Protein AF-A0A930F7W7-F1 (afdb_monomer_lite)

pLDDT: mean 87.78, std 7.73, range [62.22, 96.31]

Structure (mmCIF, N/CA/C/O backbone):
data_AF-A0A930F7W7-F1
#
_entry.id   AF-A0A930F7W7-F1
#
loop_
_atom_site.group_PDB
_atom_site.id
_atom_site.type_symbol
_atom_site.label_atom_id
_atom_site.label_alt_id
_atom_site.label_comp_id
_atom_site.label_asym_id
_atom_site.label_entity_id
_atom_site.label_seq_id
_atom_site.pdbx_PDB_ins_code
_atom_site.Cartn_x
_atom_site.Cartn_y
_atom_site.Cartn_z
_atom_site.occupancy
_atom_site.B_iso_or_equiv
_atom_site.auth_seq_id
_atom_site.auth_comp_id
_atom_site.auth_asym_id
_atom_site.auth_atom_id
_atom_site.pdbx_PDB_model_num
ATOM 1 N N . PHE A 1 1 ? -25.593 7.792 30.778 1.00 68.38 1 PHE A N 1
ATOM 2 C CA . PHE A 1 1 ? -26.103 6.736 29.851 1.00 68.38 1 PHE A CA 1
ATOM 3 C C . PHE A 1 1 ? -26.273 7.106 28.355 1.00 68.38 1 PHE A C 1
ATOM 5 O O . PHE A 1 1 ? -25.523 6.561 27.555 1.00 68.38 1 PHE A O 1
ATOM 12 N N . TYR A 1 2 ? -27.208 7.968 27.893 1.00 75.25 2 TYR A N 1
ATOM 13 C CA . TYR A 1 2 ? -27.435 8.181 26.428 1.00 75.25 2 TYR A CA 1
ATOM 14 C C . TYR A 1 2 ? -26.195 8.698 25.667 1.00 75.25 2 TYR A C 1
ATOM 16 O O . TYR A 1 2 ? -25.882 8.219 24.577 1.00 75.25 2 TYR A O 1
ATOM 24 N N . PHE A 1 3 ? -25.459 9.641 26.263 1.00 76.00 3 PHE A N 1
ATOM 25 C CA . PHE A 1 3 ? -24.250 10.219 25.669 1.00 76.00 3 PHE A CA 1
ATOM 26 C C . PHE A 1 3 ? -23.099 9.201 25.562 1.00 76.00 3 PHE A C 1
ATOM 28 O O 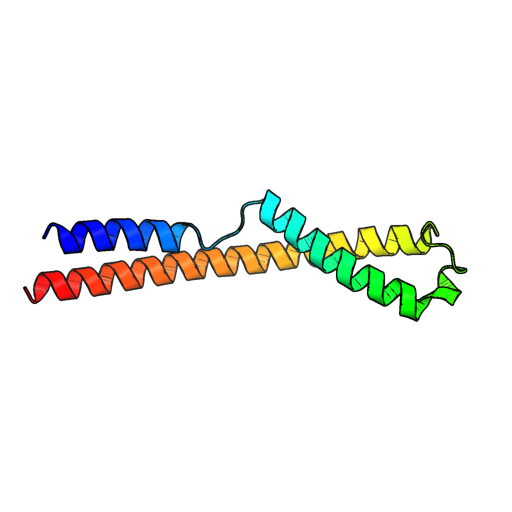. PHE A 1 3 ? -22.515 9.057 24.491 1.00 76.00 3 PHE A O 1
ATOM 35 N N . ILE A 1 4 ? -22.850 8.433 26.630 1.00 75.44 4 ILE A N 1
ATOM 36 C CA . ILE A 1 4 ? -21.853 7.346 26.702 1.00 75.44 4 ILE A CA 1
ATOM 37 C C . ILE A 1 4 ? -22.103 6.300 25.604 1.00 75.44 4 ILE A C 1
ATOM 39 O O . ILE A 1 4 ? -21.210 5.991 24.816 1.00 75.44 4 ILE A O 1
ATOM 43 N N . ASN A 1 5 ? -23.347 5.831 25.465 1.00 74.31 5 ASN A N 1
ATOM 44 C CA . ASN A 1 5 ? -23.710 4.848 24.440 1.00 74.31 5 ASN A CA 1
ATOM 45 C C . ASN A 1 5 ? -23.556 5.385 23.010 1.00 74.31 5 ASN A C 1
ATOM 47 O O . ASN A 1 5 ? -23.125 4.659 22.108 1.00 74.31 5 ASN A O 1
ATOM 51 N N . ARG A 1 6 ? -23.861 6.668 22.781 1.00 78.81 6 ARG A N 1
ATOM 52 C CA . ARG A 1 6 ? -23.650 7.300 21.472 1.00 78.81 6 ARG A CA 1
ATOM 53 C C . ARG A 1 6 ? -22.163 7.469 21.155 1.00 78.81 6 ARG A C 1
ATOM 55 O O . ARG A 1 6 ? -21.767 7.201 20.021 1.00 78.81 6 ARG A O 1
ATOM 62 N N . ALA A 1 7 ? -21.352 7.867 22.135 1.00 77.50 7 ALA A N 1
ATOM 63 C CA . ALA A 1 7 ? -19.902 7.983 21.996 1.00 77.50 7 ALA A CA 1
ATOM 64 C C . ALA A 1 7 ? -19.252 6.619 21.708 1.00 77.50 7 ALA A C 1
ATOM 66 O O . A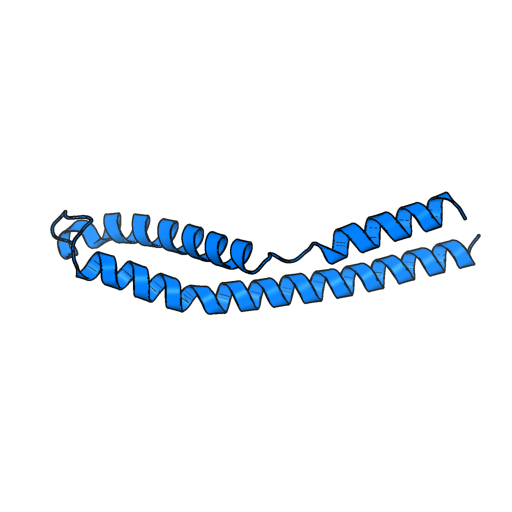LA A 1 7 ? -18.469 6.510 20.764 1.00 77.50 7 ALA A O 1
ATOM 67 N N . ARG A 1 8 ? -19.668 5.561 22.420 1.00 76.69 8 ARG A N 1
ATOM 68 C CA . ARG A 1 8 ? -19.263 4.166 22.171 1.00 76.69 8 ARG A CA 1
ATOM 69 C C . ARG A 1 8 ? -19.570 3.728 20.738 1.00 76.69 8 ARG A C 1
ATOM 71 O O . ARG A 1 8 ? -18.676 3.294 20.019 1.00 76.69 8 ARG A O 1
ATOM 78 N N . SER A 1 9 ? -20.808 3.930 20.280 1.00 78.38 9 SER A N 1
ATOM 79 C CA . SER A 1 9 ? -21.223 3.620 18.902 1.00 78.38 9 SER A CA 1
ATOM 80 C C . SER A 1 9 ? -20.375 4.336 17.840 1.00 78.38 9 SER A C 1
ATOM 82 O O . SER A 1 9 ? -20.008 3.727 16.829 1.00 78.38 9 SER A O 1
ATOM 84 N N . LEU A 1 10 ? -20.075 5.620 18.049 1.00 78.75 10 LEU A N 1
ATOM 85 C CA . LEU A 1 10 ? -19.307 6.428 17.101 1.00 78.75 10 LEU A CA 1
ATOM 86 C C . LEU A 1 10 ? -17.825 6.031 17.082 1.00 78.75 10 LEU A C 1
ATOM 88 O O . LEU A 1 10 ? -17.263 5.881 15.997 1.00 78.75 10 LEU A O 1
ATOM 92 N N . GLY A 1 11 ? -17.217 5.797 18.250 1.00 75.81 11 GLY A N 1
ATOM 93 C CA . GLY A 1 11 ? -15.823 5.364 18.366 1.00 75.81 11 GLY A CA 1
ATOM 94 C C . GLY A 1 11 ? -15.585 3.992 17.740 1.00 75.81 11 GLY A C 1
ATOM 95 O O . GLY A 1 11 ? -14.704 3.849 16.895 1.00 75.81 11 GLY A O 1
ATOM 96 N N . VAL A 1 12 ? -16.436 3.008 18.045 1.00 73.19 12 VAL A N 1
ATOM 97 C CA . VAL A 1 12 ? -16.364 1.662 17.443 1.00 73.19 12 VAL A CA 1
ATOM 98 C C . VAL A 1 12 ? -16.452 1.725 15.918 1.00 73.19 12 VAL A C 1
ATOM 100 O O . VAL A 1 12 ? -15.656 1.112 15.209 1.00 73.19 12 VAL A O 1
ATOM 103 N N . THR A 1 13 ? -17.375 2.534 15.392 1.00 75.25 13 THR A N 1
ATOM 104 C CA . THR A 1 13 ? -17.538 2.696 13.939 1.00 75.25 13 THR A CA 1
ATOM 105 C C . THR A 1 13 ? -16.323 3.365 13.291 1.00 75.25 13 THR A C 1
ATOM 107 O O . THR A 1 13 ? -15.959 3.025 12.164 1.00 75.25 13 THR A O 1
ATOM 110 N N . TYR A 1 14 ? -15.691 4.313 13.985 1.00 73.81 14 TYR A N 1
ATOM 111 C CA . TYR A 1 14 ? -14.505 5.014 13.502 1.00 73.81 14 TYR A CA 1
ATOM 112 C C . TYR A 1 14 ? -13.284 4.087 13.432 1.00 73.81 14 TYR A C 1
ATOM 114 O O . TYR A 1 14 ? -12.666 3.959 12.375 1.00 73.81 14 TYR A O 1
ATOM 122 N N . TYR A 1 15 ? -12.979 3.379 14.522 1.00 72.12 15 TYR A N 1
ATOM 123 C CA . TYR A 1 15 ? -11.822 2.483 14.598 1.00 72.12 15 TYR A CA 1
ATOM 124 C C . TYR A 1 15 ? -11.973 1.223 13.731 1.00 72.12 15 TYR A C 1
ATOM 126 O O . TYR A 1 15 ? -10.997 0.754 13.146 1.00 72.12 15 TYR A O 1
ATOM 134 N N . SER A 1 16 ? -13.201 0.735 13.530 1.00 69.38 16 SER A N 1
ATOM 135 C CA . SER A 1 16 ? -13.495 -0.373 12.608 1.00 69.38 16 SER A CA 1
ATOM 136 C C . SER A 1 16 ? -13.103 -0.070 11.149 1.00 69.38 16 SER A C 1
ATOM 138 O O . SER A 1 16 ? -12.764 -0.979 10.388 1.00 69.38 16 SER A O 1
ATOM 140 N N . ARG A 1 17 ? -13.086 1.208 10.746 1.00 74.75 17 ARG A N 1
ATOM 141 C CA . ARG A 1 17 ? -12.798 1.648 9.366 1.00 74.75 17 ARG A CA 1
ATOM 142 C C . ARG A 1 17 ? -11.339 2.033 9.118 1.00 74.75 17 ARG A C 1
ATOM 144 O O . ARG A 1 17 ? -11.034 2.601 8.075 1.00 74.75 17 ARG A O 1
ATOM 151 N N . PHE A 1 18 ? -10.433 1.716 10.040 1.00 76.44 18 PHE A N 1
ATOM 152 C CA . PHE A 1 18 ? -9.032 2.145 9.965 1.00 76.44 18 PHE A CA 1
ATOM 153 C C . PHE A 1 18 ? -8.180 1.402 8.918 1.00 76.44 18 PHE A C 1
ATOM 155 O O . PHE A 1 18 ? -6.982 1.641 8.812 1.00 76.44 18 PHE A O 1
ATOM 162 N N . HIS A 1 19 ? -8.778 0.504 8.135 1.00 81.38 19 HIS A N 1
ATOM 163 C CA . HIS A 1 19 ? -8.105 -0.280 7.104 1.00 81.38 19 HIS A CA 1
ATOM 164 C C . HIS A 1 19 ? -8.688 0.018 5.719 1.00 81.38 19 HIS A C 1
ATOM 166 O O . HIS A 1 19 ? -9.874 0.305 5.555 1.00 81.38 19 HIS A O 1
ATOM 172 N N . PHE A 1 20 ? -7.846 -0.085 4.699 1.00 82.56 20 PHE A N 1
ATOM 173 C CA . PHE A 1 20 ? -8.252 -0.011 3.306 1.00 82.56 20 PHE A CA 1
ATOM 174 C C . PHE A 1 20 ? -8.982 -1.285 2.875 1.00 82.56 20 PHE A C 1
ATOM 176 O O . PHE A 1 20 ? -8.677 -2.399 3.310 1.00 82.56 20 PHE A O 1
ATOM 183 N N . THR A 1 21 ? -9.925 -1.121 1.951 1.00 89.50 21 THR A N 1
ATOM 184 C CA . THR A 1 21 ? -10.501 -2.239 1.198 1.00 89.50 21 THR A CA 1
ATOM 185 C C . THR A 1 21 ? -9.466 -2.813 0.228 1.00 89.50 21 THR A C 1
ATOM 187 O O . THR A 1 21 ? -8.465 -2.166 -0.077 1.00 89.50 21 THR A O 1
ATOM 190 N N . ILE A 1 22 ? -9.726 -4.001 -0.330 1.00 89.06 22 ILE A N 1
ATOM 191 C CA . ILE A 1 22 ? -8.866 -4.613 -1.364 1.00 89.06 22 ILE A CA 1
ATOM 192 C C . ILE A 1 22 ? -8.616 -3.632 -2.520 1.00 89.06 22 ILE A C 1
ATOM 194 O O . ILE A 1 22 ? -7.482 -3.463 -2.959 1.00 89.06 22 ILE A O 1
ATOM 198 N N . LEU A 1 23 ? -9.662 -2.935 -2.971 1.00 91.06 23 LEU A N 1
ATOM 199 C CA . LEU A 1 23 ? -9.558 -1.923 -4.022 1.00 91.06 23 LEU A CA 1
ATOM 200 C C . LEU A 1 23 ? -8.712 -0.721 -3.579 1.00 91.06 23 LEU A C 1
ATOM 202 O O . LEU A 1 23 ? -7.898 -0.231 -4.358 1.00 91.06 23 LEU A O 1
ATOM 206 N N . GLY A 1 24 ? -8.845 -0.289 -2.322 1.00 90.94 24 GLY A N 1
ATOM 207 C CA . GLY A 1 24 ? -7.987 0.743 -1.739 1.00 90.94 24 GLY A CA 1
ATOM 208 C C . GLY A 1 24 ? -6.509 0.344 -1.730 1.00 90.94 24 GLY A C 1
ATOM 209 O O . GLY A 1 24 ? -5.667 1.142 -2.130 1.00 90.94 24 GLY A O 1
ATOM 210 N N . CYS A 1 25 ? -6.191 -0.903 -1.367 1.00 93.25 25 CYS A N 1
ATOM 211 C CA . CYS A 1 25 ? -4.825 -1.428 -1.440 1.00 93.25 25 CYS A CA 1
ATOM 212 C C . CYS A 1 25 ? -4.295 -1.438 -2.878 1.00 93.25 25 CYS A C 1
ATOM 214 O O . CYS A 1 25 ? -3.193 -0.955 -3.116 1.00 93.25 25 CYS A O 1
ATOM 216 N N . LEU A 1 26 ? -5.087 -1.921 -3.842 1.00 94.38 26 LEU A N 1
ATOM 217 C CA . LEU A 1 26 ? -4.697 -1.950 -5.257 1.00 94.38 26 LEU A CA 1
ATOM 218 C C . LEU A 1 26 ? -4.398 -0.548 -5.807 1.00 94.38 26 LEU A C 1
ATOM 220 O O . LEU A 1 26 ? -3.404 -0.370 -6.517 1.00 94.38 26 LEU A O 1
ATOM 224 N N . LEU A 1 27 ? -5.231 0.441 -5.461 1.00 95.44 27 LEU A N 1
ATOM 225 C CA . LEU A 1 27 ? -5.034 1.840 -5.844 1.00 95.44 27 LEU A CA 1
ATOM 226 C C . LEU A 1 27 ? -3.809 2.451 -5.162 1.00 95.44 27 LEU A C 1
ATOM 228 O O . LEU A 1 27 ? -3.016 3.116 -5.823 1.00 95.44 27 LEU A O 1
ATOM 232 N N . LEU A 1 28 ? -3.614 2.206 -3.864 1.00 94.56 28 LEU A N 1
ATOM 233 C CA . LEU A 1 28 ? -2.454 2.710 -3.133 1.00 94.56 28 LEU A CA 1
ATOM 234 C C . LEU A 1 28 ? -1.148 2.146 -3.708 1.00 94.56 28 LEU A C 1
ATOM 236 O O . LEU A 1 28 ? -0.215 2.905 -3.970 1.00 94.56 28 LEU A O 1
ATOM 240 N N . THR A 1 29 ? -1.096 0.841 -3.990 1.00 95.44 29 THR A N 1
ATOM 241 C CA . THR A 1 29 ? 0.047 0.219 -4.672 1.00 95.44 29 THR A CA 1
ATOM 242 C C . THR A 1 29 ? 0.281 0.839 -6.048 1.00 95.44 29 THR A C 1
ATOM 244 O O . THR A 1 29 ? 1.432 1.080 -6.415 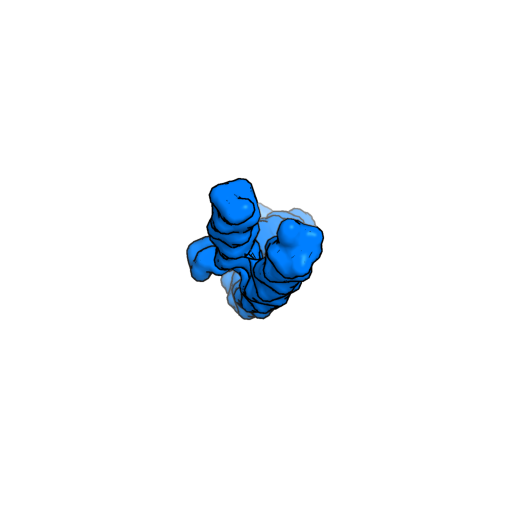1.00 95.44 29 THR A O 1
ATOM 247 N N . LEU A 1 30 ? -0.782 1.145 -6.801 1.00 95.75 30 LEU A N 1
ATOM 248 C CA . LEU A 1 30 ? -0.664 1.791 -8.110 1.00 95.75 30 LEU A CA 1
ATOM 249 C C . LEU A 1 30 ? -0.068 3.198 -7.995 1.00 95.75 30 LEU A C 1
ATOM 251 O O . LEU A 1 30 ? 0.833 3.528 -8.759 1.00 95.75 30 LEU A O 1
ATOM 255 N N . VAL A 1 31 ? -0.516 4.000 -7.025 1.00 96.31 31 VAL A N 1
ATOM 256 C CA . VAL A 1 31 ? 0.006 5.356 -6.778 1.00 96.31 31 VAL A CA 1
ATOM 257 C C . VAL A 1 31 ? 1.484 5.318 -6.385 1.00 96.31 31 VAL A C 1
ATOM 259 O O . VAL A 1 31 ? 2.287 6.077 -6.935 1.00 96.31 31 VAL A O 1
ATOM 262 N N . ILE A 1 32 ? 1.864 4.409 -5.481 1.00 95.00 32 ILE A N 1
ATOM 263 C CA . ILE A 1 32 ? 3.265 4.212 -5.075 1.00 95.00 32 ILE A CA 1
ATOM 264 C C . ILE A 1 32 ? 4.110 3.813 -6.289 1.00 95.00 32 ILE A C 1
ATOM 266 O O . ILE A 1 32 ? 5.133 4.439 -6.569 1.00 95.00 32 ILE A O 1
ATOM 270 N N . THR A 1 33 ? 3.646 2.818 -7.051 1.00 95.69 33 THR A N 1
ATOM 271 C CA . THR A 1 33 ? 4.334 2.332 -8.254 1.00 95.69 33 THR A CA 1
ATOM 272 C C . THR A 1 33 ? 4.494 3.447 -9.280 1.00 95.69 33 THR A C 1
ATOM 274 O O . THR A 1 33 ? 5.595 3.663 -9.770 1.00 95.69 33 THR A O 1
ATOM 277 N N . ALA A 1 34 ? 3.434 4.202 -9.571 1.00 95.25 34 ALA A N 1
ATOM 278 C CA . ALA A 1 34 ? 3.478 5.290 -10.540 1.00 95.25 34 ALA A CA 1
ATOM 279 C C . ALA A 1 34 ? 4.470 6.382 -10.134 1.00 95.25 34 ALA A C 1
ATOM 281 O O . ALA A 1 34 ? 5.257 6.837 -10.961 1.00 95.25 34 ALA A O 1
ATOM 282 N N . THR A 1 35 ? 4.489 6.754 -8.854 1.00 95.75 35 THR A N 1
ATOM 283 C CA . THR A 1 35 ? 5.420 7.762 -8.332 1.00 95.75 35 THR A CA 1
ATOM 284 C C . THR A 1 35 ? 6.873 7.312 -8.499 1.00 95.75 35 THR A C 1
ATOM 286 O O . THR A 1 35 ? 7.698 8.066 -9.017 1.00 95.75 35 THR A O 1
ATOM 289 N N . LEU A 1 36 ? 7.180 6.064 -8.129 1.00 95.12 36 LEU A N 1
ATOM 290 C CA . LEU A 1 36 ? 8.518 5.489 -8.286 1.00 95.12 36 LEU A CA 1
ATOM 291 C C . LEU A 1 36 ? 8.916 5.366 -9.759 1.00 95.12 36 LEU A C 1
ATOM 293 O O . LEU A 1 36 ? 10.033 5.714 -10.134 1.00 95.12 36 LEU A O 1
ATOM 297 N N . MET A 1 37 ? 7.999 4.912 -10.610 1.00 94.31 37 MET A N 1
ATOM 298 C CA . MET A 1 37 ? 8.272 4.695 -12.027 1.00 94.31 37 MET A CA 1
ATOM 299 C C . MET A 1 37 ? 8.437 5.996 -12.810 1.00 94.31 37 MET A C 1
ATOM 301 O O . MET A 1 37 ? 9.215 6.029 -13.766 1.00 94.31 37 MET A O 1
ATOM 305 N N . LEU A 1 38 ? 7.754 7.072 -12.413 1.00 93.69 38 LEU A N 1
ATOM 306 C CA . LEU A 1 38 ? 7.971 8.403 -12.979 1.00 93.69 38 LEU A CA 1
ATOM 307 C C . LEU A 1 38 ? 9.376 8.910 -12.655 1.00 93.69 38 LEU A C 1
ATOM 309 O O . LEU A 1 38 ? 10.084 9.346 -13.560 1.00 93.69 38 LEU A O 1
ATOM 313 N N . GLN A 1 39 ? 9.813 8.785 -11.399 1.00 94.50 39 GLN A N 1
ATOM 314 C CA . GLN A 1 39 ? 11.180 9.144 -11.012 1.00 94.50 39 GLN A CA 1
ATOM 315 C C . GLN A 1 39 ? 12.201 8.274 -11.754 1.00 94.50 39 GLN A C 1
ATOM 317 O O . GLN A 1 39 ? 13.125 8.789 -12.379 1.00 94.50 39 GLN A O 1
ATOM 322 N N . ASN A 1 40 ? 11.990 6.958 -11.776 1.00 92.94 40 ASN A N 1
ATOM 323 C CA . ASN A 1 40 ? 12.868 6.014 -12.456 1.00 92.94 40 ASN A CA 1
ATOM 324 C C . ASN A 1 40 ? 12.993 6.286 -13.968 1.00 92.94 40 ASN A C 1
ATOM 326 O O . ASN A 1 40 ? 14.077 6.113 -14.519 1.00 92.94 40 ASN A O 1
ATOM 330 N N . TYR A 1 41 ? 11.924 6.735 -14.638 1.00 92.44 41 TYR A N 1
ATOM 331 C CA . TYR A 1 41 ? 11.983 7.134 -16.050 1.00 92.44 41 TYR A CA 1
ATOM 332 C C . TYR A 1 41 ? 12.894 8.340 -16.269 1.00 92.44 41 TYR A C 1
ATOM 334 O O . TYR A 1 41 ? 13.711 8.323 -17.183 1.00 92.44 41 TYR A O 1
ATOM 342 N N . GLN A 1 42 ? 12.765 9.364 -15.421 1.00 92.50 42 GLN A N 1
ATOM 343 C CA . GLN A 1 42 ? 13.584 10.575 -15.509 1.00 92.50 42 GLN A CA 1
ATOM 344 C C . GLN A 1 42 ? 15.066 10.259 -15.269 1.00 92.50 42 GLN A C 1
ATOM 346 O O . GLN A 1 42 ? 15.918 10.731 -16.013 1.00 92.50 42 GLN A O 1
ATOM 351 N N . PHE A 1 43 ? 15.374 9.412 -14.281 1.00 92.75 43 PHE A N 1
ATOM 352 C CA . PHE A 1 43 ? 16.755 9.028 -13.969 1.00 92.75 43 PHE A CA 1
ATOM 353 C C . PHE A 1 43 ? 17.393 8.102 -15.013 1.00 92.75 43 PHE A C 1
ATOM 355 O O . PHE A 1 43 ? 18.591 8.197 -15.251 1.00 92.75 43 PHE A O 1
ATOM 362 N N . ASN A 1 44 ? 16.615 7.216 -15.642 1.00 91.75 44 ASN A N 1
ATOM 363 C CA . ASN A 1 44 ? 17.120 6.195 -16.567 1.00 91.75 44 ASN A CA 1
ATOM 364 C C . ASN A 1 44 ? 16.652 6.417 -18.016 1.00 91.75 44 ASN A C 1
ATOM 366 O O . ASN A 1 44 ? 16.488 5.458 -18.776 1.00 91.75 44 ASN A O 1
ATOM 370 N N . ILE A 1 45 ? 16.435 7.674 -18.413 1.00 90.69 45 ILE A N 1
ATOM 371 C CA . ILE A 1 45 ? 15.842 8.030 -19.713 1.00 90.69 45 ILE A CA 1
ATOM 372 C C . ILE A 1 45 ? 16.632 7.473 -20.908 1.00 90.69 45 ILE A C 1
ATOM 374 O O . ILE A 1 45 ? 16.044 7.037 -21.901 1.00 90.69 45 ILE A O 1
ATOM 378 N N . GLU A 1 46 ? 17.958 7.396 -20.780 1.00 90.81 46 GLU A N 1
ATOM 379 C CA . GLU A 1 46 ? 18.861 6.843 -21.793 1.00 90.81 46 GLU A CA 1
ATOM 380 C C . GLU A 1 46 ? 18.664 5.331 -21.983 1.00 90.81 46 GLU A C 1
ATOM 382 O O . GLU A 1 46 ? 18.624 4.842 -23.113 1.00 90.81 46 GLU A O 1
ATOM 387 N N . ILE A 1 47 ? 18.445 4.585 -20.893 1.00 90.19 47 ILE A N 1
ATOM 388 C CA . ILE A 1 47 ? 18.194 3.132 -20.919 1.00 90.19 47 ILE A CA 1
ATOM 389 C C . ILE A 1 47 ? 16.871 2.818 -21.630 1.00 90.19 47 ILE A C 1
ATOM 391 O O . ILE A 1 47 ? 16.733 1.767 -22.266 1.00 90.19 47 ILE A O 1
ATOM 395 N N . TYR A 1 48 ? 15.903 3.731 -21.528 1.00 90.56 48 TYR A N 1
ATOM 396 C CA . TYR A 1 48 ? 14.595 3.635 -22.176 1.00 90.56 48 TYR A CA 1
ATOM 397 C C . TYR A 1 48 ? 14.547 4.301 -23.553 1.00 90.56 48 TYR A C 1
ATOM 399 O O . TYR A 1 48 ? 13.475 4.366 -24.152 1.00 90.56 48 TYR A O 1
ATOM 407 N N . GLN A 1 49 ? 15.688 4.766 -24.075 1.00 91.25 49 GLN A N 1
ATOM 408 C CA . GLN A 1 49 ? 15.799 5.391 -25.397 1.00 91.25 49 GLN A CA 1
ATOM 409 C C . GLN A 1 49 ? 14.818 6.557 -25.592 1.00 91.25 49 GLN A C 1
ATOM 411 O O . GLN A 1 49 ? 14.287 6.746 -26.684 1.00 91.25 49 GLN A O 1
ATOM 416 N N . HIS A 1 50 ? 14.552 7.327 -24.530 1.00 91.06 50 HIS A N 1
ATOM 417 C CA . HIS A 1 50 ? 13.582 8.432 -24.538 1.00 91.06 50 HIS A CA 1
ATOM 418 C C . HIS A 1 50 ? 12.150 8.016 -24.932 1.00 91.06 50 HIS A C 1
ATOM 420 O O . HIS A 1 50 ? 11.332 8.866 -25.285 1.00 91.06 50 HIS A O 1
ATOM 426 N N . ASN A 1 51 ? 11.834 6.717 -24.866 1.00 88.69 51 ASN A N 1
ATOM 427 C CA . ASN A 1 51 ? 10.523 6.181 -25.191 1.00 88.69 51 ASN A CA 1
ATOM 428 C C . ASN A 1 51 ? 9.819 5.658 -23.923 1.00 88.69 51 ASN A C 1
ATOM 430 O O . ASN A 1 51 ? 10.234 4.640 -23.359 1.00 88.69 51 ASN A O 1
ATOM 434 N N . PRO A 1 52 ? 8.704 6.274 -23.496 1.00 83.44 52 PRO A N 1
ATOM 435 C CA . PRO A 1 52 ? 7.947 5.822 -22.329 1.00 83.44 52 PRO A CA 1
ATOM 436 C C . PRO A 1 52 ? 7.199 4.501 -22.563 1.00 83.44 52 PRO A C 1
ATOM 438 O O . PRO A 1 52 ? 6.714 3.901 -21.612 1.00 83.44 52 PRO A O 1
ATOM 441 N N . LEU A 1 53 ? 7.108 4.013 -23.803 1.00 90.50 53 LEU A N 1
ATOM 442 C CA . LEU A 1 53 ? 6.536 2.702 -24.137 1.00 90.50 53 LEU A CA 1
ATOM 443 C C . LEU A 1 53 ? 7.612 1.634 -24.360 1.00 90.50 53 LEU A C 1
ATOM 445 O O . LEU A 1 53 ? 7.332 0.553 -24.878 1.00 90.50 53 LEU A O 1
ATOM 449 N N . HIS A 1 54 ? 8.857 1.919 -23.976 1.00 92.94 54 HIS A N 1
ATOM 450 C CA . HIS A 1 54 ? 9.936 0.956 -24.100 1.00 92.94 54 HIS A CA 1
ATOM 451 C C . HIS A 1 54 ? 9.653 -0.297 -23.253 1.00 92.94 54 HIS A C 1
ATOM 453 O O . HIS A 1 54 ? 9.311 -0.214 -22.074 1.00 92.94 54 HIS A O 1
ATOM 459 N N . ILE A 1 55 ? 9.865 -1.482 -23.830 1.00 92.94 55 ILE A N 1
ATOM 460 C CA . ILE A 1 55 ? 9.513 -2.777 -23.220 1.00 92.94 55 ILE A CA 1
ATOM 461 C C . ILE A 1 55 ? 10.132 -2.949 -21.822 1.00 92.94 55 ILE A C 1
ATOM 463 O O . ILE A 1 55 ? 9.454 -3.369 -20.887 1.00 92.94 55 ILE A O 1
ATOM 467 N N . LYS A 1 56 ? 11.404 -2.561 -21.638 1.00 92.88 56 LYS A N 1
ATOM 468 C CA . LYS A 1 56 ? 12.069 -2.609 -20.318 1.00 92.88 56 LYS A CA 1
ATOM 469 C C . LYS A 1 56 ? 11.373 -1.735 -19.272 1.00 92.88 56 LYS A C 1
ATOM 471 O O . LYS A 1 56 ? 11.339 -2.108 -18.105 1.00 92.88 56 LYS A O 1
ATOM 476 N N . TYR A 1 57 ? 10.835 -0.587 -19.682 1.00 93.25 57 TYR A N 1
ATOM 477 C CA . TYR A 1 57 ? 10.113 0.303 -18.782 1.00 93.25 57 TYR A CA 1
ATOM 478 C C . TYR A 1 57 ? 8.782 -0.329 -18.366 1.00 93.25 57 TYR A C 1
ATOM 480 O O . TYR A 1 57 ? 8.490 -0.396 -17.176 1.00 93.25 57 TYR A O 1
ATOM 488 N N . ILE A 1 58 ? 8.039 -0.909 -19.315 1.00 93.31 58 ILE A N 1
ATOM 489 C CA . ILE A 1 58 ? 6.791 -1.641 -19.039 1.00 93.31 58 ILE A CA 1
ATOM 490 C C . ILE A 1 58 ? 7.039 -2.823 -18.086 1.00 93.31 58 ILE A C 1
ATOM 492 O O . ILE A 1 58 ? 6.302 -3.001 -17.118 1.00 93.31 58 ILE A O 1
ATOM 496 N N . TYR A 1 59 ? 8.102 -3.605 -18.294 1.00 94.25 59 TYR A N 1
ATOM 497 C CA . TYR A 1 59 ? 8.454 -4.678 -17.358 1.00 94.25 59 TYR A CA 1
ATOM 498 C C . TYR A 1 59 ? 8.810 -4.151 -15.968 1.00 94.25 59 TYR A C 1
ATOM 500 O O . TYR A 1 59 ? 8.380 -4.732 -14.974 1.00 94.25 59 TYR A O 1
ATOM 508 N N . ALA A 1 60 ? 9.545 -3.039 -15.882 1.00 94.06 60 ALA A N 1
ATOM 509 C CA . ALA A 1 60 ? 9.858 -2.414 -14.602 1.00 94.06 60 ALA A CA 1
ATOM 510 C C . ALA A 1 60 ? 8.587 -1.967 -13.856 1.00 94.06 60 ALA A C 1
ATOM 512 O O . ALA A 1 60 ? 8.509 -2.167 -12.645 1.00 94.06 60 ALA A O 1
ATOM 513 N N . TRP A 1 61 ? 7.561 -1.472 -14.560 1.00 94.69 61 TRP A N 1
ATOM 514 C CA . TRP A 1 61 ? 6.249 -1.180 -13.966 1.00 94.69 61 TRP A CA 1
ATOM 515 C C . TRP A 1 61 ? 5.610 -2.420 -13.340 1.00 94.69 61 TRP A C 1
ATOM 517 O O . TRP A 1 61 ? 5.226 -2.389 -12.171 1.00 94.69 61 TRP A O 1
ATOM 527 N N . VAL A 1 62 ? 5.520 -3.517 -14.098 1.00 94.56 62 VAL A N 1
ATOM 528 C CA . VAL A 1 62 ? 4.875 -4.760 -13.640 1.00 94.56 62 VAL A CA 1
ATOM 529 C C . VAL A 1 62 ? 5.627 -5.369 -12.457 1.00 94.56 62 VAL A C 1
ATOM 531 O O . VAL A 1 62 ? 5.010 -5.731 -11.457 1.00 94.56 62 VAL A O 1
ATOM 534 N N . ILE A 1 63 ? 6.957 -5.444 -12.540 1.00 95.31 63 ILE A N 1
ATOM 535 C CA . ILE A 1 63 ? 7.799 -5.998 -11.471 1.00 95.31 63 ILE A CA 1
ATOM 536 C C . ILE A 1 63 ? 7.666 -5.154 -10.202 1.00 95.31 63 ILE A C 1
ATOM 538 O O . ILE A 1 63 ? 7.428 -5.701 -9.128 1.00 95.31 63 ILE A O 1
ATOM 542 N N . THR A 1 64 ? 7.759 -3.828 -10.322 1.00 94.88 64 THR A N 1
ATOM 543 C CA . THR A 1 64 ? 7.623 -2.918 -9.176 1.00 94.88 64 THR A CA 1
ATOM 544 C C . THR A 1 64 ? 6.248 -3.065 -8.531 1.00 94.88 64 THR A C 1
ATOM 546 O O . THR A 1 64 ? 6.159 -3.226 -7.316 1.00 94.88 64 THR A O 1
ATOM 549 N N . TYR A 1 65 ? 5.175 -3.105 -9.326 1.00 94.88 65 TYR A N 1
ATOM 550 C CA . TYR A 1 65 ? 3.825 -3.285 -8.797 1.00 94.88 65 TYR A CA 1
ATOM 551 C C . TYR A 1 65 ? 3.687 -4.587 -7.998 1.00 94.88 65 TYR A C 1
ATOM 553 O O . TYR A 1 65 ? 3.219 -4.570 -6.860 1.00 94.88 65 TYR A O 1
ATOM 561 N N . LEU A 1 66 ? 4.140 -5.711 -8.564 1.00 95.81 66 LEU A N 1
ATOM 562 C CA . LEU A 1 66 ? 4.071 -7.020 -7.909 1.00 95.81 66 LEU A CA 1
ATOM 563 C C . LEU A 1 66 ? 4.923 -7.092 -6.639 1.00 95.81 66 LEU A C 1
ATOM 565 O O . LEU A 1 66 ? 4.531 -7.767 -5.692 1.00 95.81 66 LEU A O 1
ATOM 569 N N . LEU A 1 67 ? 6.056 -6.388 -6.595 1.00 95.44 67 LEU A N 1
ATOM 570 C CA . LEU A 1 67 ? 6.902 -6.318 -5.404 1.00 95.44 67 LEU A CA 1
ATOM 571 C C . LEU A 1 67 ? 6.254 -5.505 -4.283 1.00 95.44 67 LEU A C 1
ATOM 573 O O . LEU A 1 67 ? 6.305 -5.924 -3.130 1.00 95.44 67 LEU A O 1
ATOM 577 N N . TYR A 1 68 ? 5.640 -4.360 -4.595 1.00 93.38 68 TYR A N 1
ATOM 578 C CA . TYR A 1 68 ? 5.047 -3.474 -3.585 1.00 93.38 68 TYR A CA 1
ATOM 579 C C . TYR A 1 68 ? 3.647 -3.899 -3.137 1.00 93.38 68 TYR A C 1
ATOM 581 O O . TYR A 1 68 ? 3.221 -3.528 -2.041 1.00 93.38 68 TYR A O 1
ATOM 589 N N . LEU A 1 69 ? 2.934 -4.690 -3.942 1.00 94.19 69 LEU A N 1
ATOM 590 C CA . LEU A 1 69 ? 1.592 -5.162 -3.612 1.00 94.19 69 LEU A CA 1
ATOM 591 C C . LEU A 1 69 ? 1.553 -5.919 -2.263 1.00 94.19 69 LEU A C 1
ATOM 593 O O . LEU A 1 69 ? 0.800 -5.487 -1.390 1.00 94.19 69 LEU A O 1
ATOM 597 N N . PRO A 1 70 ? 2.386 -6.950 -1.998 1.00 94.06 70 PRO A N 1
ATOM 598 C CA . PRO A 1 70 ? 2.417 -7.620 -0.695 1.00 94.06 70 PRO A CA 1
ATOM 599 C C . PRO A 1 70 ? 2.706 -6.676 0.477 1.00 94.06 70 PRO A C 1
ATOM 601 O O . PRO A 1 70 ? 2.059 -6.779 1.516 1.00 94.06 70 PRO A O 1
ATOM 604 N N . TRP A 1 71 ? 3.632 -5.726 0.313 1.00 92.94 71 TRP A N 1
ATOM 605 C CA . TRP A 1 71 ? 3.994 -4.778 1.373 1.00 92.94 71 TRP A CA 1
ATOM 606 C C . TRP A 1 71 ? 2.834 -3.868 1.767 1.00 92.94 71 TRP A C 1
ATOM 608 O O . TRP A 1 71 ? 2.599 -3.650 2.955 1.00 92.94 71 TRP A O 1
ATOM 618 N N . VAL A 1 72 ? 2.070 -3.381 0.787 1.00 93.88 72 VAL A N 1
ATOM 619 C CA . VAL A 1 72 ? 0.869 -2.576 1.047 1.00 93.88 72 VAL A CA 1
ATOM 620 C C . VAL A 1 72 ? -0.188 -3.397 1.786 1.00 93.88 72 VAL A C 1
ATOM 622 O O . VAL A 1 72 ? -0.815 -2.888 2.714 1.00 93.88 72 VAL A O 1
ATOM 625 N N . PHE A 1 73 ? -0.355 -4.675 1.438 1.00 92.81 73 PHE A N 1
ATOM 626 C CA . PHE A 1 73 ? -1.264 -5.570 2.158 1.00 92.81 73 PHE A CA 1
ATOM 627 C C . PHE A 1 73 ? -0.814 -5.822 3.600 1.00 92.81 73 PHE A C 1
ATOM 629 O O . PHE A 1 73 ? -1.642 -5.757 4.506 1.00 92.81 73 PHE A O 1
ATOM 636 N N . ILE A 1 74 ? 0.481 -6.044 3.835 1.00 93.69 74 ILE A N 1
ATOM 637 C CA . ILE A 1 74 ? 1.037 -6.190 5.189 1.00 93.69 74 ILE A CA 1
ATOM 638 C C . ILE A 1 74 ? 0.793 -4.915 6.007 1.00 93.69 74 ILE A C 1
ATOM 640 O O . ILE A 1 74 ? 0.307 -4.993 7.135 1.00 93.69 74 ILE A O 1
ATOM 644 N N . GLY A 1 75 ? 1.055 -3.738 5.431 1.00 92.69 75 GLY A N 1
ATOM 645 C CA . GLY A 1 75 ? 0.764 -2.457 6.077 1.00 92.69 75 GLY A CA 1
ATOM 646 C C . GLY A 1 75 ? -0.723 -2.289 6.398 1.00 92.69 75 GLY A C 1
ATOM 647 O O . GLY A 1 75 ? -1.075 -1.864 7.496 1.00 92.69 75 GLY A O 1
ATOM 648 N N . ASN A 1 76 ? -1.605 -2.700 5.484 1.00 93.06 76 ASN A N 1
ATOM 649 C CA . ASN A 1 76 ? -3.049 -2.648 5.693 1.00 93.06 76 ASN A CA 1
ATOM 650 C C . ASN A 1 76 ? -3.533 -3.589 6.808 1.00 93.06 76 ASN A C 1
ATOM 652 O O . ASN A 1 76 ? -4.400 -3.217 7.597 1.00 93.06 76 ASN A O 1
ATOM 656 N N . LEU A 1 77 ? -2.951 -4.789 6.912 1.00 91.06 77 LEU A N 1
ATOM 657 C CA . LEU A 1 77 ? -3.198 -5.695 8.037 1.00 91.06 77 LEU A CA 1
ATOM 658 C C . LEU A 1 77 ? -2.738 -5.068 9.358 1.00 91.06 77 LEU A C 1
ATOM 660 O O . LEU A 1 77 ? -3.460 -5.145 10.347 1.00 91.06 77 LEU A O 1
ATOM 664 N N . GLY A 1 78 ? -1.587 -4.389 9.362 1.00 90.62 78 GLY A N 1
ATOM 665 C CA . GLY A 1 78 ? -1.110 -3.633 10.522 1.00 90.62 78 GLY A CA 1
ATOM 666 C C . GLY A 1 78 ? -2.082 -2.531 10.951 1.00 90.62 78 GLY A C 1
ATOM 667 O O . GLY A 1 78 ? -2.414 -2.433 12.131 1.00 90.62 78 GLY A O 1
ATOM 668 N N . LEU A 1 79 ? -2.597 -1.749 9.997 1.00 89.88 79 LEU A N 1
ATOM 669 C CA . LEU A 1 79 ? -3.609 -0.719 10.258 1.00 89.88 79 LEU A CA 1
ATOM 670 C C . LEU A 1 79 ? -4.911 -1.309 10.812 1.00 89.88 79 LEU A C 1
ATOM 672 O O . LEU A 1 79 ? -5.500 -0.736 11.728 1.00 89.88 79 LEU A O 1
ATOM 676 N N . LYS A 1 80 ? -5.333 -2.472 10.303 1.00 89.94 80 LYS A N 1
ATOM 677 C CA . LYS A 1 80 ? -6.497 -3.192 10.825 1.00 89.94 80 LYS A CA 1
ATOM 678 C C . LYS A 1 80 ? -6.291 -3.606 12.284 1.00 89.94 80 LYS A C 1
ATOM 680 O O . LYS A 1 80 ? -7.121 -3.265 13.122 1.00 89.94 80 LYS A O 1
ATOM 685 N N . SER A 1 81 ? -5.176 -4.266 12.597 1.00 88.19 81 SER A N 1
ATOM 686 C CA . SER A 1 81 ? -4.847 -4.676 13.969 1.00 88.19 81 SER A CA 1
ATOM 687 C C . SER A 1 81 ? -4.728 -3.480 14.917 1.00 88.19 81 SER A C 1
ATOM 689 O O . SER A 1 81 ? -5.162 -3.547 16.065 1.00 88.19 81 SER A O 1
ATOM 691 N N . TYR A 1 82 ? -4.169 -2.365 14.439 1.00 87.56 82 TYR A N 1
ATOM 692 C CA . TYR A 1 82 ? -4.093 -1.126 15.209 1.00 87.56 82 TYR A CA 1
ATOM 693 C C . TYR A 1 82 ? -5.482 -0.538 15.490 1.00 87.56 82 TYR A C 1
ATOM 695 O O . TYR A 1 82 ? -5.757 -0.143 16.621 1.00 87.56 82 TYR A O 1
ATOM 703 N N . GLY A 1 83 ? -6.371 -0.525 14.492 1.00 87.50 83 GLY A N 1
ATOM 704 C CA . GLY A 1 83 ? -7.763 -0.107 14.659 1.00 87.50 83 GLY A CA 1
ATOM 705 C C . GLY A 1 83 ? -8.508 -0.964 15.685 1.00 87.50 83 GLY A C 1
ATOM 706 O O . GLY A 1 83 ? -9.160 -0.422 16.570 1.00 87.50 83 GLY A O 1
ATOM 707 N N . GLU A 1 84 ? -8.349 -2.289 15.634 1.00 88.06 84 GLU A N 1
ATOM 708 C CA . GLU A 1 84 ? -8.951 -3.217 16.605 1.00 88.06 84 GLU A CA 1
ATOM 709 C C . GLU A 1 84 ? -8.428 -2.985 18.032 1.00 88.06 84 GLU A C 1
ATOM 711 O O . GLU A 1 84 ? -9.202 -2.946 18.990 1.00 88.06 84 GLU A O 1
ATOM 716 N N . TRP A 1 85 ? -7.117 -2.777 18.184 1.00 88.88 85 TRP A N 1
ATOM 717 C CA . TRP A 1 85 ? -6.521 -2.440 19.475 1.00 88.88 85 TRP A CA 1
ATOM 718 C C . TRP A 1 85 ? -7.048 -1.104 20.016 1.00 88.88 85 TRP A C 1
ATOM 720 O O . TRP A 1 85 ? -7.440 -1.023 21.182 1.00 88.88 85 TRP A O 1
ATOM 730 N N . ALA A 1 86 ? -7.106 -0.074 19.167 1.00 87.62 86 ALA A N 1
ATOM 731 C CA . ALA A 1 86 ? -7.593 1.248 19.544 1.00 87.62 86 ALA A CA 1
ATOM 732 C C . ALA A 1 86 ? -9.084 1.222 19.908 1.00 87.62 86 ALA A C 1
ATOM 734 O O . ALA A 1 86 ? -9.484 1.856 20.883 1.00 87.62 86 ALA A O 1
ATOM 735 N N . GLN A 1 87 ? -9.888 0.430 19.191 1.00 87.12 87 GLN A N 1
ATOM 736 C CA . GLN A 1 87 ? -11.287 0.187 19.535 1.00 87.12 87 GLN A CA 1
ATOM 737 C C . GLN A 1 87 ? -11.413 -0.428 20.930 1.00 87.12 87 GLN A C 1
ATOM 739 O O . GLN A 1 87 ? -12.162 0.089 21.755 1.00 87.12 87 GLN A O 1
ATOM 744 N N . LYS A 1 88 ? -10.665 -1.502 21.213 1.00 87.31 88 LYS A N 1
ATOM 745 C CA . LYS A 1 88 ? -10.716 -2.175 22.517 1.00 87.31 88 LYS A CA 1
ATOM 746 C C . LYS A 1 88 ? -10.302 -1.239 23.651 1.00 87.31 88 LYS A C 1
ATOM 748 O O . LYS A 1 88 ? -10.921 -1.249 24.710 1.00 87.31 88 LYS A O 1
ATOM 753 N N . LYS A 1 89 ? -9.268 -0.423 23.427 1.00 87.69 89 LYS A N 1
ATOM 754 C CA . LYS A 1 89 ? -8.822 0.568 24.408 1.00 87.69 89 LYS A CA 1
ATOM 755 C C . LYS A 1 89 ? -9.901 1.625 24.663 1.00 87.69 89 LYS A C 1
ATOM 757 O O . LYS A 1 89 ? -10.206 1.911 25.812 1.00 87.69 89 LYS A O 1
ATOM 762 N N . PHE A 1 90 ? -10.531 2.127 23.603 1.00 86.75 90 PHE A N 1
ATOM 763 C CA . PHE A 1 90 ? -11.635 3.078 23.710 1.00 86.75 90 PHE A CA 1
ATOM 764 C C . PHE A 1 90 ? -12.847 2.493 24.450 1.00 86.75 90 PHE A C 1
ATOM 766 O O . PHE A 1 90 ? -13.444 3.166 25.281 1.00 86.75 90 PHE A O 1
ATOM 773 N N . GLU A 1 91 ? -13.210 1.236 24.183 1.00 85.50 91 GLU A N 1
ATOM 774 C CA . GLU A 1 91 ? -14.302 0.555 24.891 1.00 85.50 91 GLU A CA 1
ATOM 775 C C . GLU A 1 91 ? -14.037 0.449 26.401 1.00 85.50 91 GLU A C 1
ATOM 777 O O . GLU A 1 91 ? -14.944 0.757 27.176 1.00 85.50 91 GLU A O 1
ATOM 782 N N . GLN A 1 92 ? -12.803 0.097 26.791 1.00 86.88 92 GLN A N 1
ATOM 783 C CA . GLN A 1 92 ? -12.359 0.031 28.191 1.00 86.88 92 GLN A CA 1
ATOM 784 C C . GLN A 1 92 ? -12.420 1.392 28.887 1.00 86.88 92 GLN A C 1
ATOM 786 O O . GLN A 1 92 ? -12.955 1.492 29.986 1.00 86.88 92 GLN A O 1
ATOM 791 N N . ASP A 1 93 ? -11.913 2.443 28.238 1.00 86.38 93 ASP A N 1
ATOM 792 C CA . ASP A 1 93 ? -11.915 3.791 28.815 1.00 86.38 93 ASP A CA 1
ATOM 793 C C . ASP A 1 93 ? -13.360 4.293 29.044 1.00 86.38 93 ASP A C 1
ATOM 795 O O . ASP A 1 93 ? -13.643 4.980 30.024 1.00 86.38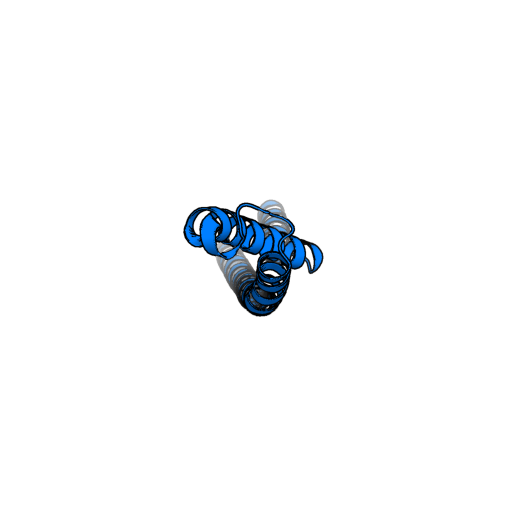 93 ASP A O 1
ATOM 799 N N . MET A 1 94 ? -14.307 3.908 28.178 1.00 84.94 94 MET A N 1
ATOM 800 C CA . MET A 1 94 ? -15.731 4.212 28.365 1.00 84.94 94 MET A CA 1
ATOM 801 C C . MET A 1 94 ? -16.374 3.406 29.509 1.00 84.94 94 MET A C 1
ATOM 803 O O . MET A 1 94 ? -17.226 3.955 30.204 1.00 84.94 94 MET A O 1
ATOM 807 N N . ASP A 1 95 ? -15.984 2.138 29.711 1.00 86.62 95 ASP A N 1
ATOM 808 C CA . ASP A 1 95 ? -16.462 1.310 30.836 1.00 86.62 95 ASP A CA 1
ATOM 809 C C . ASP A 1 95 ? -15.994 1.872 32.187 1.00 86.62 95 ASP A C 1
ATOM 811 O O . ASP A 1 95 ? -16.770 1.931 33.140 1.00 86.62 95 ASP A O 1
ATOM 815 N N . GLU A 1 96 ? -14.739 2.326 32.270 1.00 86.94 96 GLU A N 1
ATOM 816 C CA . GLU A 1 96 ? -14.205 2.968 33.476 1.00 86.94 96 GLU A CA 1
ATOM 817 C C . GLU A 1 96 ? -14.996 4.235 33.826 1.00 86.94 96 GLU A C 1
ATOM 819 O O . GLU A 1 96 ? -15.417 4.397 34.972 1.00 86.94 96 GLU A O 1
ATOM 824 N N . LEU A 1 97 ? -15.274 5.092 32.839 1.00 84.38 97 LEU A N 1
ATOM 825 C CA . LEU A 1 97 ? -16.069 6.308 33.035 1.00 84.38 97 LEU A CA 1
ATOM 826 C C . LEU A 1 97 ? -17.498 6.015 33.508 1.00 84.38 97 LEU A C 1
ATOM 828 O O . LEU A 1 97 ? -17.999 6.725 34.372 1.00 84.38 97 LEU A O 1
ATOM 832 N N . GLU A 1 98 ? -18.139 4.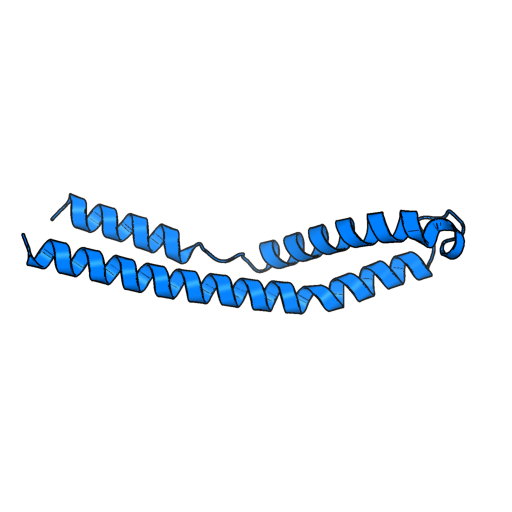973 32.974 1.00 80.88 98 GLU A N 1
ATOM 833 C CA . GLU A 1 98 ? -19.484 4.550 33.392 1.00 80.88 98 GLU A CA 1
ATOM 834 C C . GLU A 1 98 ? -19.490 3.951 34.810 1.00 80.88 98 GLU A C 1
ATOM 836 O O . GLU A 1 98 ? -20.489 4.057 35.509 1.00 80.88 98 GLU A O 1
ATOM 841 N N . SER A 1 99 ? -18.375 3.366 35.266 1.00 80.50 99 SER A N 1
ATOM 842 C CA . SER A 1 99 ? -18.231 2.851 36.639 1.00 80.50 99 SER A CA 1
ATOM 843 C C . SER A 1 99 ? -17.954 3.930 37.698 1.00 80.50 99 SER A C 1
ATOM 845 O O . SER A 1 99 ? -18.130 3.680 38.891 1.00 80.50 99 SER A O 1
ATOM 847 N N . MET A 1 100 ? -17.484 5.106 37.270 1.00 74.19 100 MET A N 1
ATOM 848 C CA . MET A 1 100 ? -17.219 6.270 38.125 1.00 74.19 100 MET A CA 1
ATOM 849 C C . MET A 1 100 ? -18.435 7.202 38.269 1.00 74.19 100 MET A C 1
ATOM 851 O O . MET A 1 100 ? -18.393 8.114 39.099 1.00 74.19 100 MET A O 1
ATOM 855 N N . GLU A 1 101 ? -19.466 7.001 37.443 1.00 62.22 101 GLU A N 1
ATOM 856 C CA . GLU A 1 101 ? -20.745 7.731 37.431 1.00 62.22 101 GLU A CA 1
ATOM 857 C C . GLU A 1 101 ? -21.777 7.046 38.348 1.00 62.22 101 GLU A C 1
ATOM 859 O O . GLU A 1 101 ? -22.492 7.779 39.070 1.00 62.22 101 GLU A O 1
#

Foldseek 3Di:
DVVLVVQLVVLLVVLQPQFDDPVRLLVVLLVVLVVVLVVVCVVCVVVQVVDCPRPVSVVSSVVSSVVCSVVSVVVRVVSNVVSVVSSVVSVVVSVVVVVVD

Sequence (101 aa):
FYFINRARSLGVTYYSRFHFTILGCLLLTLVITATLMLQNYQFNIEIYQHNPLHIKYIYAWVITYLLYLPWVFIGNLGLKSYGEWAQKKFEQDMDELESME

Radius of gyration: 21.97 Å; chains: 1; bounding box: 46×18×64 Å

Secondary structure (DSSP, 8-state):
-HHHHHHHHHHHHHHHT-S--HHHHHHHHHHHHHHHHHHHHHH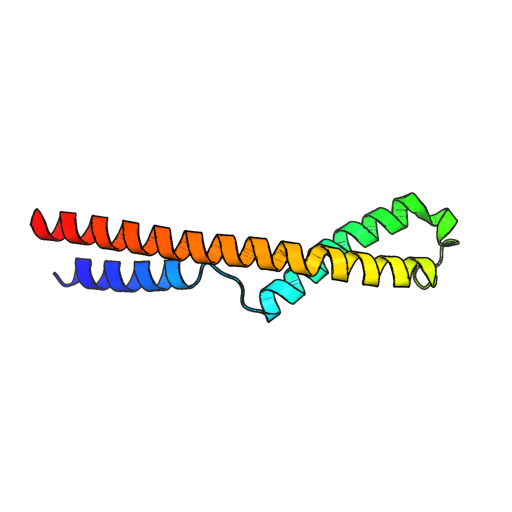TTTTTTT-TT-HHHHHHHHHHHHHHHHHHHHHHHHHHHHHHHHHHHHHHHHHHHHH--